Protein AF-A0A662UBM4-F1 (afdb_monomer_lite)

Foldseek 3Di:
DKEKEWEAEPEPVRVVVVVVVVVVVVVGPYYHYHYDDDHDPVVCVVVVPGDMDIDDDDD

Structure (mmCIF, N/CA/C/O backbone):
data_AF-A0A662UBM4-F1
#
_entry.id   AF-A0A662UBM4-F1
#
loop_
_atom_site.group_PDB
_atom_site.id
_atom_site.type_symbol
_atom_site.label_atom_id
_atom_site.label_alt_id
_atom_site.label_comp_id
_atom_site.label_asym_id
_atom_site.label_entity_id
_atom_site.label_seq_id
_atom_site.pdbx_PDB_ins_code
_atom_site.Cartn_x
_atom_site.Cartn_y
_atom_site.Cartn_z
_atom_site.occupancy
_atom_site.B_iso_or_equiv
_atom_site.auth_seq_id
_atom_site.auth_comp_id
_atom_site.auth_asym_id
_atom_site.auth_atom_id
_atom_site.pdbx_PDB_model_num
ATOM 1 N N . MET A 1 1 ? -16.231 -1.453 12.182 1.00 88.75 1 MET A N 1
ATOM 2 C CA . MET A 1 1 ? -14.857 -1.982 12.081 1.00 88.75 1 MET A CA 1
ATOM 3 C C . MET A 1 1 ? -14.040 -1.040 11.210 1.00 88.75 1 MET A C 1
ATOM 5 O O . MET A 1 1 ? -14.430 -0.792 10.075 1.00 88.75 1 MET A O 1
ATOM 9 N N . LYS A 1 2 ? -12.959 -0.466 11.735 1.00 92.19 2 LYS A N 1
ATOM 10 C CA . LYS A 1 2 ? -12.076 0.458 11.022 1.00 92.19 2 LYS A CA 1
ATOM 11 C C . LYS A 1 2 ? -11.018 -0.338 10.261 1.00 92.19 2 LYS A C 1
ATOM 13 O O . LYS A 1 2 ? -10.120 -0.917 10.870 1.00 92.19 2 LYS A O 1
ATOM 18 N N . ARG A 1 3 ? -11.119 -0.361 8.934 1.00 95.25 3 ARG A N 1
ATOM 19 C CA . ARG A 1 3 ? -10.174 -1.052 8.052 1.00 95.25 3 ARG A CA 1
ATOM 20 C C . ARG A 1 3 ? -9.265 -0.047 7.355 1.00 95.25 3 ARG A C 1
ATOM 22 O O . ARG A 1 3 ? -9.736 0.944 6.807 1.00 95.25 3 ARG A O 1
ATOM 29 N N . LEU A 1 4 ? -7.970 -0.334 7.330 1.00 96.19 4 LEU A N 1
ATOM 30 C CA . LEU A 1 4 ? -7.006 0.358 6.481 1.00 96.19 4 LEU A CA 1
ATOM 31 C C . LEU A 1 4 ? -6.777 -0.459 5.208 1.00 96.19 4 LEU A C 1
ATOM 33 O O . LEU A 1 4 ? -6.381 -1.621 5.291 1.00 96.19 4 LEU A O 1
ATOM 37 N N . VAL A 1 5 ? -6.991 0.136 4.040 1.00 96.50 5 VAL A N 1
ATOM 38 C CA . VAL A 1 5 ? -6.674 -0.468 2.742 1.00 96.50 5 VAL A CA 1
ATOM 39 C C . VAL A 1 5 ? -5.533 0.311 2.107 1.00 96.50 5 VAL A C 1
ATOM 41 O O . VAL A 1 5 ? -5.585 1.535 2.007 1.00 96.50 5 VAL A O 1
ATOM 44 N N . VAL A 1 6 ? -4.487 -0.393 1.693 1.00 97.00 6 VAL A N 1
ATOM 45 C CA . VAL A 1 6 ? -3.284 0.208 1.118 1.00 97.00 6 VAL A CA 1
ATOM 46 C C . VAL A 1 6 ? -2.999 -0.447 -0.222 1.00 97.00 6 VAL A C 1
ATOM 48 O O . VAL A 1 6 ? -2.730 -1.645 -0.282 1.00 97.00 6 VAL A O 1
ATOM 51 N N . TYR A 1 7 ? -3.051 0.346 -1.285 1.00 97.31 7 TYR A N 1
ATOM 52 C CA . TYR A 1 7 ? -2.688 -0.064 -2.635 1.00 97.31 7 TYR A CA 1
ATOM 53 C C . TYR A 1 7 ? -1.221 0.266 -2.871 1.00 97.31 7 TYR A C 1
ATOM 55 O O . TYR A 1 7 ? -0.800 1.402 -2.642 1.00 97.31 7 TYR A O 1
ATOM 63 N N . VAL A 1 8 ? -0.445 -0.725 -3.298 1.00 97.62 8 VAL A N 1
ATOM 64 C CA . VAL A 1 8 ? 1.013 -0.626 -3.427 1.00 97.62 8 VAL A CA 1
ATOM 65 C C . VAL A 1 8 ? 1.504 -1.317 -4.695 1.00 97.62 8 VAL A C 1
ATOM 67 O O . VAL A 1 8 ? 0.962 -2.345 -5.086 1.00 97.62 8 VAL A O 1
ATOM 70 N N . GLY A 1 9 ? 2.531 -0.757 -5.328 1.00 96.69 9 GLY A N 1
ATOM 71 C CA . GLY A 1 9 ? 3.281 -1.388 -6.413 1.00 96.69 9 GLY A CA 1
ATOM 72 C C . GLY A 1 9 ? 4.478 -2.191 -5.894 1.00 96.69 9 GLY A C 1
ATOM 73 O O . GLY A 1 9 ? 4.684 -2.338 -4.684 1.00 96.69 9 GLY A O 1
ATOM 74 N N . TYR A 1 10 ? 5.302 -2.688 -6.815 1.00 94.88 10 TYR A N 1
ATOM 75 C CA . TYR A 1 10 ? 6.575 -3.359 -6.517 1.00 94.88 10 TYR A CA 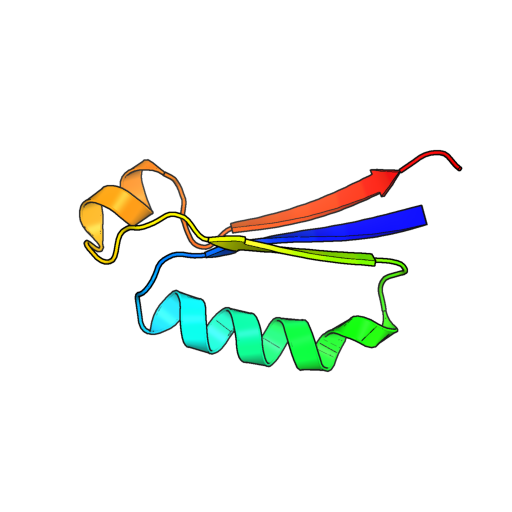1
ATOM 76 C C . TYR A 1 10 ? 7.781 -2.407 -6.491 1.00 94.88 10 TYR A C 1
ATOM 78 O O . TYR A 1 10 ? 8.931 -2.845 -6.542 1.00 94.88 10 TYR A O 1
ATOM 86 N N . ASP A 1 11 ? 7.532 -1.105 -6.373 1.00 93.88 11 ASP A N 1
ATOM 87 C CA . ASP A 1 11 ? 8.553 -0.070 -6.296 1.00 93.88 11 ASP A CA 1
ATOM 88 C C . ASP A 1 11 ? 9.007 0.219 -4.848 1.00 93.88 11 ASP A C 1
ATOM 90 O O . ASP A 1 11 ? 8.416 -0.201 -3.843 1.00 93.88 11 ASP A O 1
ATOM 94 N N . TYR A 1 12 ? 10.093 0.982 -4.720 1.00 93.75 12 TYR A N 1
ATOM 95 C CA . TYR A 1 12 ? 10.677 1.301 -3.418 1.00 93.75 12 TYR A CA 1
ATOM 96 C C . TYR A 1 12 ? 9.782 2.209 -2.555 1.00 93.75 12 TYR A C 1
ATOM 98 O O . TYR A 1 12 ? 9.778 2.073 -1.324 1.00 93.75 1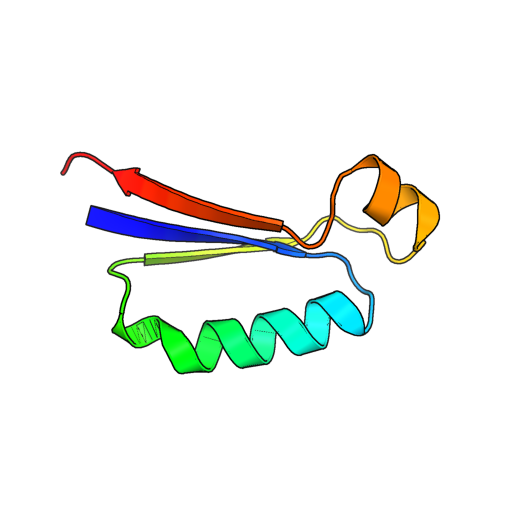2 TYR A O 1
ATOM 106 N N . ARG A 1 13 ? 9.007 3.124 -3.160 1.00 93.44 13 ARG A N 1
ATOM 107 C CA . ARG A 1 13 ? 8.106 4.025 -2.417 1.00 93.44 13 ARG A CA 1
ATOM 108 C C . ARG A 1 13 ? 7.012 3.205 -1.741 1.00 93.44 13 ARG A C 1
ATOM 110 O O . ARG A 1 13 ? 6.776 3.367 -0.542 1.00 93.44 13 ARG A O 1
ATOM 117 N N . SER A 1 14 ? 6.443 2.256 -2.477 1.00 95.44 14 SER A N 1
ATOM 118 C CA . SER A 1 14 ? 5.487 1.270 -1.974 1.00 95.44 14 SER A CA 1
ATOM 119 C C . SER A 1 14 ? 6.051 0.421 -0.832 1.00 95.44 14 SER A C 1
ATOM 121 O O . SER A 1 14 ? 5.434 0.321 0.231 1.00 95.44 14 SER A O 1
ATOM 123 N N . ALA A 1 15 ? 7.266 -0.117 -0.980 1.00 94.75 15 ALA A N 1
ATOM 124 C CA . ALA A 1 15 ? 7.912 -0.899 0.078 1.00 94.75 15 ALA A CA 1
ATOM 125 C C . ALA A 1 15 ? 8.133 -0.082 1.369 1.00 94.75 15 ALA A C 1
ATOM 127 O O . ALA A 1 15 ? 7.933 -0.583 2.481 1.00 94.75 15 ALA A O 1
ATOM 128 N N . SER A 1 16 ? 8.518 1.190 1.232 1.00 95.94 16 SER A N 1
ATOM 129 C CA . SER A 1 16 ? 8.667 2.123 2.354 1.00 95.94 16 SER A CA 1
ATOM 130 C C . SER A 1 16 ? 7.329 2.406 3.048 1.00 95.94 16 SER A C 1
ATOM 132 O O . SER A 1 16 ? 7.259 2.399 4.281 1.00 95.94 16 SER A O 1
ATOM 134 N N . LEU A 1 17 ? 6.249 2.590 2.279 1.00 95.69 17 LEU A N 1
ATOM 135 C CA . LEU A 1 17 ? 4.907 2.802 2.822 1.00 95.69 17 LEU A CA 1
ATOM 136 C C . LEU A 1 17 ? 4.404 1.582 3.599 1.00 95.69 17 LEU A C 1
ATOM 138 O O . LEU A 1 17 ? 3.925 1.748 4.720 1.00 95.69 17 LEU A O 1
ATOM 142 N N . VAL A 1 18 ? 4.570 0.368 3.061 1.00 96.12 18 VAL A N 1
ATOM 143 C CA . VAL A 1 18 ? 4.179 -0.876 3.749 1.00 96.12 18 VAL A CA 1
ATOM 144 C C . VAL A 1 18 ? 4.821 -0.960 5.132 1.00 96.12 18 VAL A C 1
ATOM 146 O O . VAL A 1 18 ? 4.131 -1.222 6.113 1.00 96.12 18 VAL A O 1
ATOM 149 N N . ARG A 1 19 ? 6.122 -0.663 5.254 1.00 96.12 19 ARG A N 1
ATOM 150 C CA . ARG A 1 19 ? 6.814 -0.670 6.558 1.00 96.12 19 ARG A CA 1
ATOM 151 C C . ARG A 1 19 ? 6.181 0.302 7.555 1.00 96.12 19 ARG A C 1
ATOM 153 O O . ARG A 1 19 ? 6.002 -0.048 8.717 1.00 96.12 19 ARG A O 1
ATOM 160 N N . ARG A 1 20 ? 5.818 1.509 7.108 1.00 95.00 20 ARG A N 1
ATOM 161 C CA . ARG A 1 20 ? 5.159 2.518 7.956 1.00 95.00 20 ARG A CA 1
ATOM 162 C C . ARG A 1 20 ? 3.757 2.082 8.371 1.00 95.00 20 ARG A C 1
ATOM 164 O O . ARG A 1 20 ? 3.405 2.225 9.534 1.00 95.00 20 ARG A O 1
ATOM 171 N N . VAL A 1 21 ? 2.988 1.520 7.442 1.00 94.88 21 VAL A N 1
ATOM 172 C CA . VAL A 1 21 ? 1.639 0.995 7.693 1.00 94.88 21 VAL A CA 1
ATOM 173 C C . VAL A 1 21 ? 1.673 -0.126 8.728 1.00 94.88 21 VAL A C 1
ATOM 175 O O . VAL A 1 21 ? 0.862 -0.130 9.650 1.00 94.88 21 VAL A O 1
ATOM 178 N N . MET A 1 22 ? 2.641 -1.038 8.628 1.00 93.88 22 MET A N 1
ATOM 179 C CA . MET A 1 22 ? 2.783 -2.137 9.584 1.00 93.88 22 MET A CA 1
ATOM 180 C C . MET A 1 22 ? 3.058 -1.648 11.011 1.00 93.88 22 MET A C 1
ATOM 182 O O . MET A 1 22 ? 2.541 -2.244 11.952 1.00 93.88 22 MET A O 1
ATOM 186 N N . ASN A 1 23 ? 3.782 -0.536 11.177 1.00 94.69 23 ASN A N 1
ATOM 187 C CA . ASN A 1 23 ? 3.996 0.086 12.489 1.00 94.69 23 ASN A CA 1
ATOM 188 C C . ASN A 1 23 ? 2.725 0.726 13.073 1.00 94.69 23 ASN A C 1
ATOM 190 O O . ASN A 1 23 ? 2.674 0.980 14.268 1.00 94.69 23 ASN A O 1
ATOM 194 N N . LEU A 1 24 ? 1.716 1.007 12.245 1.00 91.44 24 LEU A N 1
ATOM 195 C CA . LEU A 1 24 ? 0.445 1.615 12.652 1.00 91.44 24 LEU A CA 1
ATOM 196 C C . LEU A 1 24 ? -0.703 0.597 12.702 1.00 91.44 24 LEU A C 1
ATOM 198 O O . LEU A 1 24 ? -1.858 0.978 12.886 1.00 91.44 24 LEU A O 1
ATOM 202 N N . ARG A 1 25 ? -0.409 -0.696 12.521 1.00 91.69 25 ARG A N 1
ATOM 203 C CA . ARG A 1 25 ? -1.421 -1.755 12.420 1.00 91.69 25 ARG A CA 1
ATOM 204 C C . ARG A 1 25 ? -2.354 -1.808 13.631 1.00 91.69 25 ARG A C 1
ATOM 206 O O . ARG A 1 25 ? -3.527 -2.104 13.462 1.00 91.69 25 ARG A O 1
ATOM 213 N N . GLU A 1 26 ? -1.847 -1.508 14.823 1.00 93.50 26 GLU A N 1
ATOM 214 C CA . GLU A 1 26 ? -2.606 -1.548 16.081 1.00 93.50 26 GLU A CA 1
ATOM 215 C C . GLU A 1 26 ? -3.751 -0.524 16.169 1.00 93.50 26 GLU A C 1
ATOM 217 O O . GLU A 1 26 ? -4.656 -0.686 16.981 1.00 93.50 26 GLU A O 1
ATOM 222 N N . PHE A 1 27 ? -3.753 0.507 15.317 1.00 92.94 27 PHE A N 1
ATOM 223 C CA . PHE A 1 27 ? -4.794 1.543 15.293 1.00 92.94 27 PHE A CA 1
ATOM 224 C C . PHE A 1 27 ? -6.009 1.188 14.421 1.00 92.94 27 PHE A C 1
ATOM 226 O O . PHE A 1 27 ? -6.919 2.013 14.264 1.00 92.94 27 PHE A O 1
ATOM 233 N N . PHE A 1 28 ? -6.007 0.004 13.809 1.00 93.69 28 PHE A N 1
ATOM 234 C CA . PHE A 1 28 ? -7.039 -0.461 12.890 1.00 93.69 28 PHE A CA 1
ATOM 235 C C . PHE A 1 28 ? -7.452 -1.885 13.252 1.00 93.69 28 PHE A C 1
ATOM 237 O O . PHE A 1 28 ? -6.625 -2.703 13.647 1.00 93.69 28 PHE A O 1
ATOM 244 N N . ASP A 1 29 ? -8.733 -2.190 13.073 1.00 93.69 29 ASP A N 1
ATOM 245 C CA . ASP A 1 29 ? -9.261 -3.534 13.315 1.00 93.69 29 ASP A CA 1
ATOM 246 C C . ASP A 1 29 ? -8.798 -4.521 12.224 1.00 93.69 29 ASP A C 1
ATOM 248 O O . ASP A 1 29 ? -8.637 -5.714 12.473 1.00 93.69 29 ASP A O 1
ATOM 252 N N . ASP A 1 30 ? -8.581 -4.021 11.002 1.00 93.81 30 ASP A N 1
ATOM 253 C CA . ASP A 1 30 ? -8.112 -4.789 9.846 1.00 93.81 30 ASP A CA 1
ATOM 254 C C . ASP A 1 30 ? -7.173 -3.931 8.981 1.00 93.81 30 ASP A C 1
ATOM 256 O O . ASP A 1 30 ? -7.406 -2.736 8.788 1.00 93.81 30 ASP A O 1
ATOM 260 N N . VAL A 1 31 ? -6.126 -4.544 8.428 1.00 95.56 31 VAL A N 1
ATOM 261 C CA . VAL A 1 31 ? -5.194 -3.898 7.493 1.00 95.56 31 VAL A CA 1
ATOM 262 C C . VAL A 1 31 ? -5.053 -4.784 6.265 1.00 95.56 31 VAL A C 1
ATOM 264 O O . VAL A 1 31 ? -4.553 -5.906 6.351 1.00 95.56 31 VAL A O 1
ATOM 267 N N . ARG A 1 32 ? -5.454 -4.263 5.104 1.00 95.50 32 ARG A N 1
ATOM 268 C CA . ARG A 1 32 ? -5.348 -4.940 3.812 1.00 95.50 32 ARG A CA 1
ATOM 269 C C . ARG A 1 32 ? -4.333 -4.239 2.930 1.00 95.50 32 ARG A C 1
ATOM 271 O O . ARG A 1 32 ? -4.464 -3.053 2.649 1.00 95.50 32 ARG A O 1
ATOM 278 N N . ILE A 1 33 ? -3.352 -4.998 2.462 1.00 96.44 33 ILE A N 1
ATOM 279 C CA . ILE A 1 33 ? -2.357 -4.532 1.499 1.00 96.44 33 ILE A CA 1
ATOM 280 C C . ILE A 1 33 ? -2.674 -5.202 0.165 1.00 96.44 33 ILE A C 1
ATOM 282 O O . ILE A 1 33 ? -2.668 -6.429 0.073 1.00 96.44 33 ILE A O 1
ATOM 286 N N . ILE A 1 34 ? -2.986 -4.397 -0.845 1.00 96.38 34 ILE A N 1
ATOM 287 C CA . ILE A 1 34 ? -3.342 -4.848 -2.188 1.00 96.38 34 ILE A CA 1
ATOM 288 C C . ILE A 1 34 ? -2.189 -4.484 -3.116 1.00 96.38 34 ILE A C 1
ATOM 290 O O . ILE A 1 34 ? -1.883 -3.308 -3.309 1.00 96.38 34 ILE A O 1
ATOM 294 N N . TYR A 1 35 ? -1.552 -5.506 -3.679 1.00 95.31 35 TYR A N 1
ATOM 295 C CA . TYR A 1 35 ? -0.462 -5.324 -4.627 1.00 95.31 35 TYR A CA 1
ATOM 296 C C . TYR A 1 35 ? -1.004 -5.150 -6.042 1.00 95.31 35 TYR A C 1
ATOM 298 O O . TYR A 1 35 ? -1.702 -6.024 -6.560 1.00 95.31 35 TYR A O 1
ATOM 306 N N . VAL A 1 36 ? -0.642 -4.035 -6.666 1.00 94.12 36 VAL A N 1
ATOM 307 C CA . VAL A 1 36 ? -0.748 -3.831 -8.107 1.00 94.12 36 VAL A CA 1
ATOM 308 C C . VAL A 1 36 ? 0.527 -4.406 -8.727 1.00 94.12 36 VAL A C 1
AT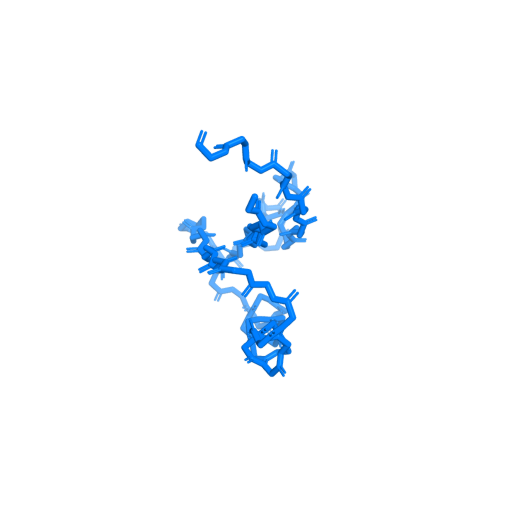OM 310 O O . VAL A 1 36 ? 1.616 -4.005 -8.311 1.00 94.12 36 VAL A O 1
ATOM 313 N N . PRO A 1 37 ? 0.432 -5.371 -9.660 1.00 91.81 37 PRO A N 1
ATOM 314 C CA . PRO A 1 37 ? 1.586 -6.111 -10.157 1.00 91.81 37 PRO A CA 1
ATOM 315 C C . PRO A 1 37 ? 2.382 -5.314 -11.201 1.00 91.81 37 PRO A C 1
ATOM 317 O O . PRO A 1 37 ? 2.581 -5.774 -12.321 1.00 91.81 37 PRO A O 1
ATOM 320 N N . ASP A 1 38 ? 2.831 -4.120 -10.825 1.00 91.94 38 ASP A N 1
ATOM 321 C CA . ASP A 1 38 ? 3.636 -3.227 -11.651 1.00 91.94 38 ASP A CA 1
ATOM 322 C C . ASP A 1 38 ? 4.730 -2.554 -10.805 1.00 91.94 38 ASP A C 1
ATOM 324 O O . ASP A 1 38 ? 4.632 -2.459 -9.577 1.00 91.94 38 ASP A O 1
ATOM 328 N N . TYR A 1 39 ? 5.795 -2.121 -11.467 1.00 91.50 39 TYR A N 1
ATOM 329 C CA . TYR A 1 39 ? 6.927 -1.405 -10.879 1.00 91.50 39 TYR A CA 1
ATOM 330 C C . TYR A 1 39 ? 7.284 -0.132 -11.659 1.00 91.50 39 TYR A C 1
ATOM 332 O O . TYR A 1 39 ? 8.153 0.612 -11.208 1.00 91.50 39 TYR A O 1
ATOM 340 N N . ASP A 1 40 ? 6.670 0.106 -12.823 1.00 94.00 40 ASP A N 1
ATOM 341 C CA . ASP A 1 40 ? 6.903 1.308 -13.615 1.00 94.00 40 ASP A CA 1
ATOM 342 C C . ASP A 1 40 ? 6.220 2.507 -12.950 1.00 94.00 40 ASP A C 1
ATOM 344 O O . ASP A 1 40 ? 5.006 2.524 -12.735 1.00 94.00 40 ASP A O 1
ATOM 348 N N . ASP A 1 41 ? 7.012 3.532 -12.635 1.00 90.25 41 ASP A N 1
ATOM 349 C CA . ASP A 1 41 ? 6.531 4.717 -11.932 1.00 90.25 41 ASP A CA 1
ATOM 350 C C . ASP A 1 41 ? 5.389 5.426 -12.672 1.00 90.25 41 ASP A C 1
ATOM 352 O O . ASP A 1 41 ? 4.488 5.934 -12.013 1.00 90.25 41 ASP A O 1
ATOM 356 N N . LYS A 1 42 ? 5.375 5.433 -14.013 1.00 93.06 42 LYS A N 1
ATOM 357 C CA . LYS A 1 42 ? 4.308 6.088 -14.786 1.00 93.06 42 LYS A CA 1
ATOM 358 C C . LYS A 1 42 ? 2.999 5.324 -14.685 1.00 93.06 42 LYS A C 1
ATOM 360 O O . LYS A 1 42 ? 1.954 5.931 -14.484 1.00 93.06 42 LYS A O 1
ATOM 365 N N . VAL A 1 43 ? 3.062 3.996 -14.795 1.00 92.62 43 VAL A N 1
ATOM 366 C CA . VAL A 1 43 ? 1.870 3.146 -14.670 1.00 92.62 43 VAL A CA 1
ATOM 367 C C . VAL A 1 43 ? 1.288 3.265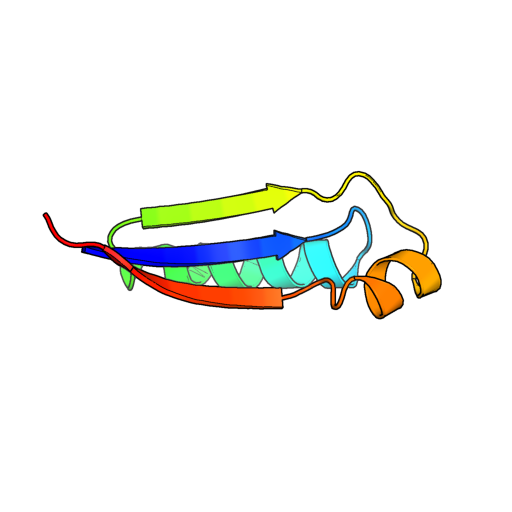 -13.264 1.00 92.62 43 VAL A C 1
ATOM 369 O O . VAL A 1 43 ? 0.076 3.399 -13.096 1.00 92.62 43 VAL A O 1
ATOM 372 N N . LEU A 1 44 ? 2.148 3.256 -12.245 1.00 92.62 44 LEU A N 1
ATOM 373 C CA . LEU A 1 44 ? 1.722 3.421 -10.859 1.00 92.62 44 LEU A CA 1
ATOM 374 C C . LEU A 1 44 ? 1.148 4.822 -10.603 1.00 92.62 44 LEU A C 1
ATOM 376 O O . LEU A 1 44 ? 0.123 4.931 -9.934 1.00 92.62 44 LEU A O 1
ATOM 380 N N . GLU A 1 45 ? 1.736 5.876 -11.171 1.00 93.19 45 GLU A N 1
ATOM 381 C CA . GLU A 1 45 ? 1.217 7.247 -11.079 1.00 93.19 45 GLU A CA 1
ATOM 382 C C . GLU A 1 45 ? -0.165 7.396 -11.727 1.00 93.19 45 GLU A C 1
ATOM 384 O O . GLU A 1 45 ? -1.068 7.948 -11.093 1.00 93.19 45 GLU A O 1
ATOM 389 N N . ASP A 1 46 ? -0.375 6.831 -12.920 1.00 95.06 46 ASP A N 1
ATOM 390 C CA . ASP A 1 46 ? -1.677 6.826 -13.603 1.00 95.06 46 ASP A CA 1
ATOM 391 C C . ASP A 1 46 ? -2.762 6.110 -12.776 1.00 95.06 46 ASP A C 1
ATOM 393 O O . ASP A 1 46 ? -3.933 6.497 -12.787 1.00 95.06 46 ASP A O 1
ATOM 397 N N . LEU A 1 47 ? -2.372 5.088 -12.006 1.00 92.56 47 LEU A N 1
ATOM 398 C CA . LEU A 1 47 ? -3.247 4.355 -11.086 1.00 92.56 47 LEU A CA 1
ATOM 399 C C . LEU A 1 47 ? -3.347 4.994 -9.691 1.00 92.56 47 LEU A C 1
ATOM 401 O O . LEU A 1 47 ? -4.044 4.462 -8.826 1.00 92.56 47 LEU A O 1
ATOM 405 N N . SER A 1 48 ? -2.671 6.124 -9.453 1.00 93.56 48 SER A N 1
ATOM 406 C CA . SER A 1 48 ? -2.566 6.770 -8.137 1.00 93.56 48 SER A CA 1
ATOM 407 C C . SER A 1 48 ? -1.999 5.843 -7.050 1.00 93.56 48 SER A C 1
ATOM 409 O O . SER A 1 48 ? -2.446 5.853 -5.906 1.00 93.56 48 SER A O 1
ATOM 411 N N . VAL A 1 49 ? -1.015 5.015 -7.390 1.00 94.38 49 VAL A N 1
ATOM 412 C CA . VAL A 1 49 ? -0.341 4.077 -6.486 1.00 94.38 49 VAL A CA 1
ATOM 413 C C . VAL A 1 49 ? 1.039 4.637 -6.097 1.00 94.38 49 VAL A C 1
ATOM 415 O O . VAL A 1 49 ? 1.782 5.086 -6.966 1.00 94.38 49 VAL A O 1
ATOM 418 N N . PRO A 1 50 ? 1.430 4.603 -4.809 1.00 93.69 50 PRO A N 1
ATOM 419 C CA . PRO A 1 50 ? 0.686 4.041 -3.688 1.00 93.69 50 PRO A CA 1
ATOM 420 C C . PRO A 1 50 ? -0.445 4.949 -3.174 1.00 93.69 50 PRO A C 1
ATOM 422 O O . PRO A 1 50 ? -0.308 6.168 -3.148 1.00 93.69 50 PRO A O 1
ATOM 425 N N . THR A 1 51 ? -1.529 4.341 -2.680 1.00 95.50 51 THR A N 1
ATOM 426 C CA . THR A 1 51 ? -2.684 5.038 -2.078 1.00 95.50 51 THR A CA 1
ATOM 427 C C . THR A 1 51 ? -3.141 4.354 -0.793 1.00 95.50 51 THR A C 1
ATOM 429 O O . THR A 1 51 ? -3.046 3.134 -0.650 1.00 95.50 51 THR A O 1
ATOM 432 N N . VAL A 1 52 ? -3.667 5.147 0.145 1.00 94.19 52 VAL A N 1
ATOM 433 C CA . VAL A 1 52 ? -4.205 4.697 1.435 1.00 94.19 52 VAL A CA 1
ATOM 434 C C . VAL A 1 52 ? -5.666 5.127 1.558 1.00 94.19 52 VAL A C 1
ATOM 436 O O . VAL A 1 52 ? -5.980 6.301 1.379 1.00 94.19 52 VAL A O 1
ATOM 439 N N . VAL A 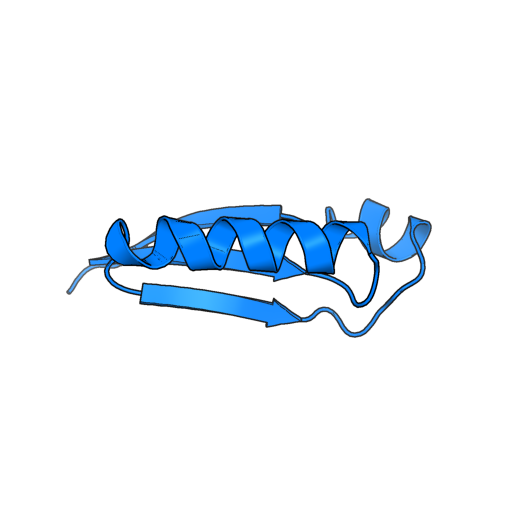1 53 ? -6.543 4.194 1.921 1.00 95.06 53 VAL A N 1
ATOM 440 C CA . VAL A 1 53 ? -7.974 4.426 2.154 1.00 95.06 53 VAL A CA 1
ATOM 441 C C . VAL A 1 53 ? -8.349 3.890 3.533 1.00 95.06 53 VAL A C 1
ATOM 443 O O . VAL A 1 53 ? -7.934 2.797 3.917 1.00 95.06 53 VAL A O 1
ATOM 446 N N . VAL A 1 54 ? -9.129 4.660 4.291 1.00 93.12 54 VAL A N 1
ATOM 447 C CA . VAL A 1 54 ? -9.711 4.216 5.564 1.00 93.12 54 VAL A CA 1
ATOM 448 C C . VAL A 1 54 ? -11.190 3.946 5.338 1.00 93.12 54 VAL A C 1
ATOM 450 O O . VAL A 1 54 ? -11.923 4.836 4.918 1.00 93.12 54 VAL A O 1
ATOM 453 N N . GLU A 1 55 ? -11.618 2.721 5.622 1.00 92.75 55 GLU A N 1
ATOM 454 C CA . GLU A 1 55 ? -12.998 2.272 5.468 1.00 92.75 55 GLU A CA 1
ATOM 455 C C . GLU A 1 55 ? -13.635 2.036 6.841 1.00 92.75 55 GLU A C 1
ATOM 457 O O . GLU A 1 55 ? -13.060 1.368 7.709 1.00 92.75 55 GLU A O 1
ATOM 462 N N . GLU A 1 56 ? -14.855 2.538 7.025 1.00 88.88 56 GLU A N 1
ATOM 463 C CA . GLU A 1 56 ? -15.733 2.120 8.115 1.00 88.88 56 GLU A CA 1
ATOM 464 C C . GLU A 1 56 ? -16.623 0.983 7.614 1.00 88.88 56 GLU A C 1
ATOM 466 O O . GLU A 1 56 ? -17.567 1.190 6.856 1.00 88.88 56 GLU A O 1
ATOM 471 N N . VAL A 1 57 ? -16.294 -0.244 8.014 1.00 83.94 57 VAL A N 1
ATOM 472 C CA . VAL A 1 57 ? -17.053 -1.438 7.638 1.00 83.94 57 VAL A CA 1
ATOM 473 C C . VAL A 1 57 ? -18.120 -1.687 8.711 1.00 83.94 57 VAL A C 1
ATOM 475 O O . VAL A 1 57 ? -17.750 -1.849 9.886 1.00 83.94 57 VAL A O 1
ATOM 478 N N . PRO A 1 58 ? -19.421 -1.706 8.358 1.00 76.19 58 PRO A N 1
ATOM 479 C CA . PRO A 1 58 ? -20.475 -2.140 9.270 1.00 76.19 58 PRO A CA 1
ATOM 480 C C . PRO A 1 58 ? -20.194 -3.576 9.728 1.00 76.19 58 PRO A C 1
ATOM 482 O O . PRO A 1 58 ? -19.729 -4.389 8.928 1.00 76.19 58 PRO A O 1
ATOM 485 N N . ALA A 1 59 ? -20.408 -3.850 11.015 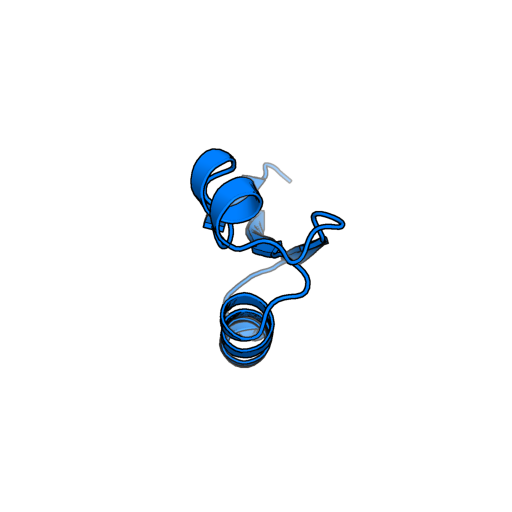1.00 65.44 59 ALA A N 1
ATOM 486 C CA . ALA A 1 59 ? -20.247 -5.189 11.583 1.00 65.44 59 ALA A CA 1
ATOM 487 C C . ALA A 1 59 ? -21.338 -6.149 11.088 1.00 65.44 59 ALA A C 1
ATOM 489 O O . ALA A 1 59 ? -22.475 -5.671 10.867 1.00 65.44 59 ALA A O 1
#

Radius of gyration: 12.01 Å; chains: 1; bounding box: 31×13×31 Å

Sequence (59 aa):
MKRLVVYVGYDYRSASLVRRVMNLREFFDDVRIIYVPDYDDKVLEDLSVPTVVVEEVPA

Secondary structure (DSSP, 8-state):
-EEEEEEE-SSHHHHHHHHHHHHTGGGSSEEEEEE-S---HHHHHHTT-SEEEEEE---

pLDDT: mean 93.14, std 4.87, range [65.44, 97.62]